Protein AF-A0A7R9Q4S1-F1 (afdb_monomer_lite)

Foldseek 3Di:
DPPDQQPDPPVLLVVLVCCVPPVVVVVGDQFADEDPDPDVNRCVSNVNPVNRYDPDPVCCLVTQDQEDEAPDDCVCCVVCVVVCVVRHHYHYDDD

Structure (mmCIF, N/CA/C/O backbone):
data_AF-A0A7R9Q4S1-F1
#
_entry.id   AF-A0A7R9Q4S1-F1
#
loop_
_atom_site.group_PDB
_atom_site.id
_atom_site.type_symbol
_atom_site.label_atom_id
_atom_site.label_alt_id
_atom_site.label_comp_id
_atom_site.label_asym_id
_atom_site.label_entity_id
_atom_site.label_seq_id
_atom_site.pdbx_PDB_ins_code
_atom_site.Cartn_x
_atom_site.Cartn_y
_atom_site.Cartn_z
_atom_site.occupancy
_atom_site.B_iso_or_equiv
_atom_site.auth_seq_id
_atom_site.auth_comp_id
_atom_site.auth_asym_id
_atom_site.auth_atom_id
_atom_site.pdbx_PDB_model_num
ATOM 1 N N . MET A 1 1 ? 1.946 29.432 4.878 1.00 34.00 1 MET A N 1
ATOM 2 C CA . MET A 1 1 ? 2.824 28.432 5.511 1.00 34.00 1 MET A CA 1
ATOM 3 C C . MET A 1 1 ? 2.518 27.138 4.799 1.00 34.00 1 MET A C 1
ATOM 5 O O . MET A 1 1 ? 1.393 26.669 4.892 1.00 34.00 1 MET A O 1
ATOM 9 N N . ASP A 1 2 ? 3.434 26.720 3.935 1.00 41.38 2 ASP A N 1
ATOM 10 C CA . ASP A 1 2 ? 3.290 25.528 3.107 1.00 41.38 2 ASP A CA 1
ATOM 11 C C . ASP A 1 2 ? 3.531 24.311 4.006 1.00 41.38 2 ASP A C 1
ATOM 13 O O . ASP A 1 2 ? 4.645 24.086 4.481 1.00 41.38 2 ASP A O 1
ATOM 17 N N . ASN A 1 3 ? 2.452 23.623 4.376 1.00 39.97 3 ASN A N 1
ATOM 18 C CA . ASN A 1 3 ? 2.513 22.454 5.244 1.00 39.97 3 ASN A CA 1
ATOM 19 C C . ASN A 1 3 ? 2.959 21.276 4.382 1.00 39.97 3 ASN A C 1
ATOM 21 O O . ASN A 1 3 ? 2.106 20.592 3.828 1.00 39.97 3 ASN A O 1
ATOM 25 N N . GLY A 1 4 ? 4.280 21.108 4.258 1.00 45.09 4 GLY A N 1
ATOM 26 C CA . GLY A 1 4 ? 4.968 20.113 3.433 1.00 45.09 4 GLY A CA 1
ATOM 27 C C . GLY A 1 4 ? 4.210 18.798 3.280 1.00 45.09 4 GLY A C 1
ATOM 28 O O . GLY A 1 4 ? 4.326 17.896 4.111 1.00 45.09 4 GLY A O 1
ATOM 29 N N . VAL A 1 5 ? 3.433 18.707 2.201 1.00 50.28 5 VAL A N 1
ATOM 30 C CA . VAL A 1 5 ? 2.774 17.471 1.794 1.00 50.28 5 VAL A CA 1
ATOM 31 C C . VAL A 1 5 ? 3.850 16.613 1.127 1.00 50.28 5 VAL A C 1
ATOM 33 O O . VAL A 1 5 ? 4.443 17.068 0.147 1.00 50.28 5 VAL A O 1
ATOM 36 N N . PRO A 1 6 ? 4.141 15.404 1.633 1.00 49.53 6 PRO A N 1
ATOM 37 C CA . PRO A 1 6 ? 5.166 14.545 1.052 1.00 49.53 6 PRO A CA 1
ATOM 38 C C . PRO A 1 6 ? 4.797 14.146 -0.383 1.00 49.53 6 PRO A C 1
ATOM 40 O O . PRO A 1 6 ? 3.639 13.816 -0.656 1.00 49.53 6 PRO A O 1
ATOM 43 N N . HIS A 1 7 ? 5.770 14.131 -1.299 1.00 48.91 7 HIS A N 1
ATOM 44 C CA . HIS A 1 7 ? 5.572 13.816 -2.717 1.00 48.91 7 HIS A CA 1
ATOM 45 C C . HIS A 1 7 ? 5.443 12.300 -2.967 1.00 48.91 7 HIS A C 1
ATOM 47 O O . HIS A 1 7 ? 6.228 11.688 -3.695 1.00 48.91 7 HIS A O 1
ATOM 53 N N . SER A 1 8 ? 4.415 11.672 -2.393 1.00 52.41 8 SER A N 1
ATOM 54 C CA . SER A 1 8 ? 3.821 10.475 -3.003 1.00 52.41 8 SER A CA 1
ATOM 55 C C . SER A 1 8 ? 2.808 10.897 -4.080 1.00 52.41 8 SER A C 1
ATOM 57 O O . SER A 1 8 ? 2.443 12.072 -4.157 1.00 52.41 8 SER A O 1
ATOM 59 N N . ALA A 1 9 ? 2.396 9.980 -4.969 1.00 61.38 9 ALA A N 1
ATOM 60 C CA . ALA A 1 9 ? 1.349 10.292 -5.947 1.00 61.38 9 ALA A CA 1
ATOM 61 C C . ALA A 1 9 ? 0.140 10.896 -5.195 1.00 61.38 9 ALA A C 1
ATOM 63 O O . ALA A 1 9 ? -0.266 10.294 -4.195 1.00 61.38 9 ALA A O 1
ATOM 64 N N . PRO A 1 10 ? -0.405 12.059 -5.614 1.00 76.12 10 PRO A N 1
ATOM 65 C CA . PRO A 1 10 ? -1.387 12.815 -4.827 1.00 76.12 10 PRO A CA 1
ATOM 66 C C . PRO A 1 10 ? -2.548 11.953 -4.320 1.00 76.12 10 PRO A C 1
ATOM 68 O O . PRO A 1 10 ? -2.959 12.059 -3.165 1.00 76.12 10 PRO A O 1
ATOM 71 N N . ASP A 1 11 ? -2.996 11.031 -5.170 1.00 85.81 11 ASP A N 1
ATOM 72 C CA . ASP A 1 11 ? -4.107 10.123 -4.910 1.00 85.81 11 ASP A CA 1
ATOM 73 C C . ASP A 1 11 ? -3.768 9.111 -3.800 1.00 85.81 11 ASP A C 1
ATOM 75 O O . ASP A 1 11 ? -4.572 8.876 -2.900 1.00 85.81 11 ASP A O 1
ATOM 79 N N . GLY A 1 12 ? -2.546 8.566 -3.794 1.00 91.06 12 GLY A N 1
ATOM 80 C CA . GLY A 1 12 ? -2.084 7.640 -2.757 1.00 91.06 12 GLY A CA 1
ATOM 81 C C . GLY A 1 12 ? -1.947 8.310 -1.390 1.00 91.06 12 GLY A C 1
ATOM 82 O O . GLY A 1 12 ? -2.412 7.763 -0.389 1.00 91.06 12 GLY A O 1
ATOM 83 N N . GLN A 1 13 ? -1.374 9.518 -1.341 1.00 90.19 13 GLN A N 1
ATOM 84 C CA . GLN A 1 13 ? -1.280 10.289 -0.095 1.00 90.19 13 GLN A CA 1
ATOM 85 C C . GLN A 1 13 ? -2.662 10.602 0.478 1.00 90.19 13 GLN A C 1
ATOM 87 O O . GLN A 1 13 ? -2.886 10.48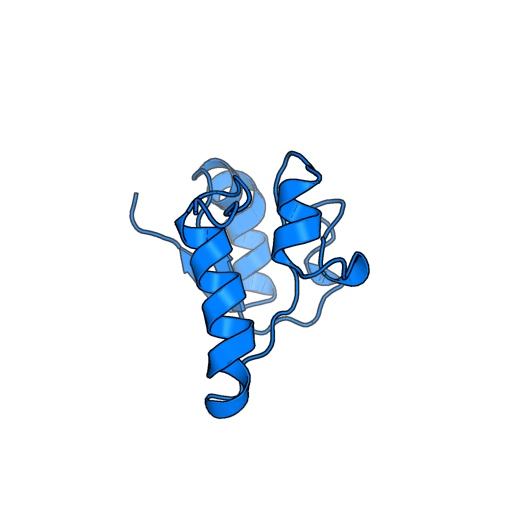0 1.685 1.00 90.19 13 GLN A O 1
ATOM 92 N N . TYR A 1 14 ? -3.578 11.027 -0.394 1.00 92.44 14 TYR A N 1
ATOM 93 C CA . TYR A 1 14 ? -4.944 11.352 -0.021 1.00 92.44 14 TYR A CA 1
ATOM 94 C C . TYR A 1 14 ? -5.660 10.134 0.570 1.00 92.44 14 TYR A C 1
ATOM 96 O O . TYR A 1 14 ? -6.204 10.229 1.670 1.00 92.44 14 TYR A O 1
ATOM 104 N N . LEU A 1 15 ? -5.583 8.974 -0.092 1.00 94.75 15 LEU A N 1
ATOM 105 C CA . LEU A 1 15 ? -6.187 7.736 0.406 1.00 94.75 15 LEU A CA 1
ATOM 106 C C . LEU A 1 15 ? -5.631 7.326 1.770 1.00 94.75 15 LEU A C 1
ATOM 108 O O . LEU A 1 15 ? -6.400 6.984 2.664 1.00 94.75 15 LEU A O 1
ATOM 112 N N . VAL A 1 16 ? -4.312 7.402 1.967 1.00 95.81 16 VAL A N 1
ATOM 113 C CA . VAL A 1 16 ? -3.695 7.121 3.272 1.00 95.81 16 VAL A CA 1
ATOM 114 C C . VAL A 1 16 ? -4.267 8.039 4.355 1.00 95.81 16 VAL A C 1
ATOM 116 O O . VAL A 1 16 ? -4.627 7.567 5.437 1.00 95.81 16 VAL A O 1
ATOM 119 N N . ASN A 1 17 ? -4.397 9.334 4.066 1.00 94.94 17 ASN A N 1
ATOM 120 C CA . ASN A 1 17 ? -4.923 10.312 5.017 1.00 94.94 17 ASN A CA 1
ATOM 121 C C . ASN A 1 17 ? -6.404 10.066 5.340 1.00 94.94 17 ASN A C 1
ATOM 123 O O . ASN A 1 17 ? -6.778 10.071 6.516 1.00 94.94 17 ASN A O 1
ATOM 127 N N . GLU A 1 18 ? -7.234 9.801 4.331 1.00 96.31 18 GLU A N 1
ATOM 128 C CA . GLU A 1 18 ? -8.661 9.514 4.507 1.00 96.31 18 GLU A CA 1
ATOM 129 C C . GLU A 1 18 ? -8.896 8.196 5.248 1.00 96.31 18 GLU A C 1
ATOM 131 O O . GLU A 1 18 ? -9.674 8.151 6.203 1.00 96.31 18 GLU A O 1
ATOM 136 N N . ILE A 1 19 ? -8.171 7.130 4.894 1.00 96.50 19 ILE A N 1
ATOM 137 C CA . ILE A 1 19 ? -8.278 5.833 5.572 1.00 96.50 19 ILE A CA 1
ATOM 138 C C . ILE A 1 19 ? -7.851 5.953 7.036 1.00 96.50 19 ILE A C 1
ATOM 140 O O . ILE A 1 19 ? -8.462 5.325 7.890 1.00 96.50 19 ILE A O 1
ATOM 144 N N . ARG A 1 20 ? -6.840 6.760 7.373 1.00 95.44 20 ARG A N 1
ATOM 145 C CA . ARG A 1 20 ? -6.428 6.937 8.778 1.00 95.44 20 A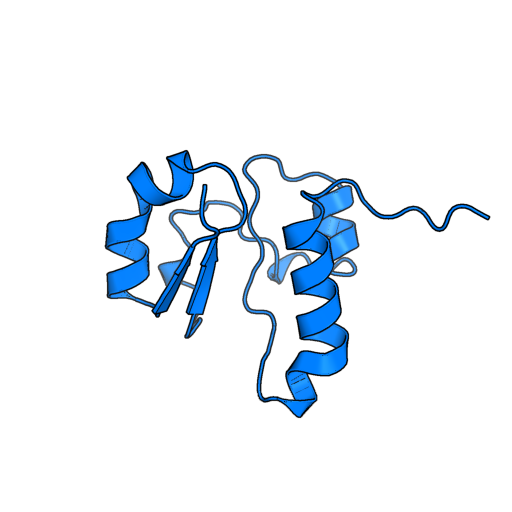RG A CA 1
ATOM 146 C C . ARG A 1 20 ? -7.384 7.831 9.563 1.00 95.44 20 ARG A C 1
ATOM 148 O O . ARG A 1 20 ? -7.655 7.548 10.727 1.00 95.44 20 ARG A O 1
ATOM 155 N N . THR A 1 21 ? -7.899 8.888 8.940 1.00 96.06 21 THR A N 1
ATOM 156 C CA . THR A 1 21 ? -8.747 9.888 9.610 1.00 96.06 21 THR A CA 1
ATOM 157 C C . THR A 1 21 ? -10.195 9.423 9.746 1.00 96.06 21 THR A C 1
ATOM 159 O O . THR A 1 21 ? -10.790 9.506 10.822 1.00 96.06 21 THR A O 1
ATOM 162 N N . ASN A 1 22 ? -10.771 8.937 8.649 1.00 96.94 22 ASN A N 1
ATOM 163 C CA . ASN A 1 22 ? -12.190 8.616 8.532 1.00 96.94 22 ASN A CA 1
ATOM 164 C C . ASN A 1 22 ? -12.443 7.109 8.432 1.00 96.94 22 ASN A C 1
ATOM 166 O O . ASN A 1 22 ? -13.492 6.645 8.880 1.00 96.94 22 ASN A O 1
ATOM 170 N N . GLY A 1 23 ? -11.472 6.338 7.936 1.00 96.94 23 GLY A N 1
ATOM 171 C CA . GLY A 1 23 ? -11.587 4.891 7.764 1.00 96.94 23 GLY A CA 1
ATOM 172 C C . GLY A 1 23 ? -12.044 4.115 9.006 1.00 96.94 23 GLY A C 1
ATOM 173 O O . GLY A 1 23 ? -12.975 3.324 8.859 1.00 96.94 23 GLY A O 1
ATOM 174 N N . PRO A 1 24 ? -11.544 4.368 10.237 1.00 97.06 24 PRO A N 1
ATOM 175 C CA . PRO A 1 24 ? -11.982 3.613 11.413 1.00 97.06 24 PRO A CA 1
ATOM 176 C C . PRO A 1 24 ? -13.486 3.723 11.691 1.00 97.06 24 PRO A C 1
ATOM 178 O O . PRO A 1 24 ? -14.094 2.768 12.166 1.00 97.06 24 PRO A O 1
ATOM 181 N N . LYS A 1 25 ? -14.112 4.861 11.351 1.00 97.62 25 LYS A N 1
ATOM 182 C CA . LYS A 1 25 ? -15.568 5.064 11.488 1.00 97.62 25 LYS A CA 1
ATOM 183 C C . LYS A 1 25 ? -16.369 4.255 10.464 1.00 97.62 25 LYS A C 1
ATOM 185 O O . LYS A 1 25 ? -17.551 4.014 10.672 1.00 97.62 25 LYS A O 1
ATOM 190 N N . LEU A 1 26 ? -15.722 3.864 9.370 1.00 96.81 26 LEU A N 1
ATOM 191 C CA . LEU A 1 26 ? -16.272 3.067 8.277 1.00 96.81 26 LEU A CA 1
ATOM 192 C C . LEU A 1 26 ? -15.841 1.591 8.361 1.00 96.81 26 LEU A C 1
ATOM 194 O O . LEU A 1 26 ? -16.135 0.823 7.454 1.00 96.81 26 LEU A O 1
ATOM 198 N N . GLY A 1 27 ? -15.126 1.193 9.422 1.00 96.81 27 GLY A N 1
ATOM 199 C CA . GLY A 1 27 ? -14.577 -0.160 9.565 1.00 96.81 27 GLY A CA 1
ATOM 200 C C . GLY A 1 27 ? -13.331 -0.434 8.714 1.00 96.81 27 GLY A C 1
ATOM 201 O O . GLY A 1 27 ? -12.927 -1.583 8.586 1.00 96.81 27 GLY A O 1
ATOM 202 N N . LEU A 1 28 ? -12.706 0.601 8.149 1.00 96.81 28 LEU A N 1
ATOM 203 C CA . LEU A 1 28 ? -11.495 0.488 7.339 1.00 96.81 28 LEU A CA 1
ATOM 204 C C . LEU A 1 28 ? -10.236 0.693 8.184 1.00 96.81 28 LEU A C 1
ATOM 206 O O . LEU A 1 28 ? -10.197 1.504 9.113 1.00 96.81 28 LEU A O 1
ATOM 210 N N . LYS A 1 29 ? -9.168 -0.003 7.799 1.00 96.62 29 LYS A N 1
ATOM 211 C CA . LYS A 1 29 ? -7.831 0.142 8.373 1.00 96.62 29 LYS A CA 1
ATOM 212 C C . LYS A 1 29 ? -6.793 0.085 7.260 1.00 96.62 29 LYS A C 1
ATOM 214 O O . LYS A 1 29 ? -6.895 -0.737 6.357 1.00 96.62 29 LYS A O 1
ATOM 219 N N . LEU A 1 30 ? -5.766 0.927 7.354 1.00 97.19 30 LEU A N 1
ATOM 220 C CA . LEU A 1 30 ? -4.633 0.871 6.436 1.00 97.19 30 LEU A CA 1
ATOM 221 C C . LEU A 1 30 ? -3.840 -0.426 6.664 1.00 97.19 30 LEU A C 1
ATOM 223 O O . LEU A 1 30 ? -3.314 -0.641 7.759 1.00 97.19 30 LEU A O 1
ATOM 227 N N . GLY A 1 31 ? -3.780 -1.279 5.640 1.00 96.69 31 GLY A N 1
ATOM 228 C CA . GLY A 1 31 ? -3.029 -2.536 5.664 1.00 96.69 31 GLY A CA 1
ATOM 229 C C . GLY A 1 31 ? -1.547 -2.330 5.364 1.00 96.69 31 GLY A C 1
ATOM 230 O O . GLY A 1 31 ? -0.697 -2.563 6.221 1.00 96.69 31 GLY A O 1
ATOM 231 N N . PHE A 1 32 ? -1.248 -1.846 4.159 1.00 96.81 32 PHE A N 1
ATOM 232 C CA . PHE A 1 32 ? 0.091 -1.444 3.741 1.00 96.81 32 PHE A CA 1
ATOM 233 C C . PHE A 1 32 ? 0.023 -0.364 2.653 1.00 96.81 32 PHE A C 1
ATOM 235 O O . PHE A 1 32 ? -1.023 -0.117 2.057 1.00 96.81 32 PHE A O 1
ATOM 242 N N . VAL A 1 33 ? 1.165 0.257 2.382 1.00 95.81 33 VAL A N 1
ATOM 243 C CA . VAL A 1 33 ? 1.439 1.086 1.213 1.00 95.81 33 VAL A CA 1
ATOM 244 C C . VAL A 1 33 ? 2.635 0.505 0.476 1.00 95.81 33 VAL A C 1
ATOM 246 O O . VAL A 1 33 ? 3.548 -0.065 1.080 1.00 95.81 33 VAL A O 1
ATOM 249 N N . TRP A 1 34 ? 2.660 0.675 -0.837 1.00 94.75 34 TRP A N 1
ATOM 250 C CA . TRP A 1 34 ? 3.808 0.295 -1.639 1.00 94.75 34 TRP A CA 1
ATOM 251 C C . TRP A 1 34 ? 4.068 1.342 -2.715 1.00 94.75 34 TRP A C 1
ATOM 253 O O . TRP A 1 34 ? 3.153 1.855 -3.350 1.00 94.75 34 TRP A O 1
ATOM 263 N N . ASN A 1 35 ? 5.343 1.642 -2.919 1.00 91.06 35 ASN A N 1
ATOM 264 C CA . ASN A 1 35 ? 5.844 2.359 -4.079 1.00 91.06 35 ASN A CA 1
ATOM 265 C C . ASN A 1 35 ? 7.151 1.685 -4.508 1.00 91.06 35 ASN A C 1
ATOM 267 O O . ASN A 1 35 ? 7.860 1.126 -3.663 1.00 91.06 35 ASN A O 1
ATOM 271 N N . ARG A 1 36 ? 7.492 1.761 -5.797 1.00 89.12 36 ARG A N 1
ATOM 272 C CA . ARG A 1 36 ? 8.750 1.224 -6.333 1.00 89.12 36 ARG A CA 1
ATOM 273 C C . ARG A 1 36 ? 9.963 1.849 -5.642 1.00 89.12 36 ARG A C 1
ATOM 275 O O . ARG A 1 36 ? 10.924 1.154 -5.339 1.00 89.12 36 ARG A O 1
ATOM 282 N N . THR A 1 37 ? 9.895 3.150 -5.361 1.00 88.38 37 THR A N 1
ATOM 283 C CA . THR A 1 37 ? 10.931 3.873 -4.615 1.00 88.38 37 THR A CA 1
ATOM 284 C C . THR A 1 37 ? 10.488 4.064 -3.167 1.00 88.38 37 THR A C 1
ATOM 286 O O . THR A 1 37 ? 9.436 4.651 -2.914 1.00 88.38 37 THR A O 1
ATOM 289 N N . LYS A 1 38 ? 11.302 3.610 -2.207 1.00 87.88 38 LYS A N 1
ATOM 290 C CA . LYS A 1 38 ? 11.083 3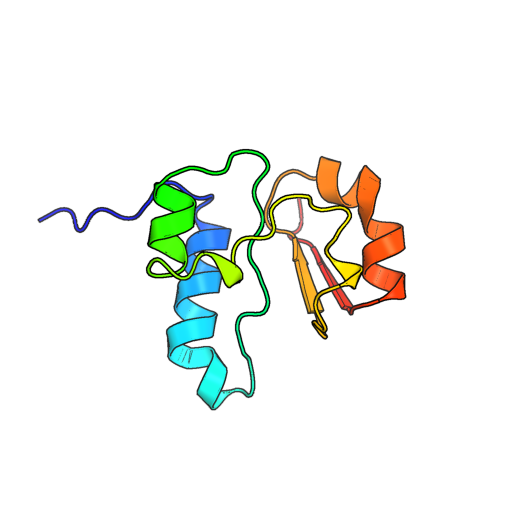.855 -0.773 1.00 87.88 38 LYS A CA 1
ATOM 291 C C . LYS A 1 38 ? 11.695 5.199 -0.385 1.00 87.88 38 LYS A C 1
ATOM 293 O O . LYS A 1 38 ? 12.849 5.264 0.023 1.00 87.88 38 LYS A O 1
ATOM 298 N N . SER A 1 39 ? 10.955 6.279 -0.603 1.00 89.00 39 SER A N 1
ATOM 299 C CA . SER A 1 39 ? 11.389 7.626 -0.224 1.00 89.00 39 SER A CA 1
ATOM 300 C C . SER A 1 39 ? 11.058 7.942 1.237 1.00 89.00 39 SER A C 1
ATOM 302 O O . SER A 1 39 ? 10.158 7.341 1.828 1.00 89.00 39 SER A O 1
ATOM 304 N N . GLU A 1 40 ? 11.733 8.947 1.797 1.00 89.69 40 GLU A N 1
ATOM 305 C CA . GLU A 1 40 ? 11.347 9.542 3.086 1.00 89.69 40 GLU A CA 1
ATOM 306 C C . GLU A 1 40 ? 9.912 10.084 3.052 1.00 89.69 40 GLU A C 1
ATOM 308 O O . GLU A 1 40 ? 9.194 9.999 4.044 1.00 89.69 40 GLU A O 1
ATOM 313 N N . ASP A 1 41 ? 9.440 10.536 1.888 1.00 87.50 41 ASP A N 1
ATOM 314 C CA . ASP A 1 41 ? 8.057 10.981 1.713 1.00 87.50 41 ASP A CA 1
ATOM 315 C C . ASP A 1 41 ? 7.042 9.848 1.904 1.00 87.50 41 ASP A C 1
ATOM 317 O O . ASP A 1 41 ? 6.000 10.042 2.530 1.00 87.50 41 ASP A O 1
ATOM 321 N N . LEU A 1 42 ? 7.352 8.640 1.419 1.00 90.12 42 LEU A N 1
ATOM 322 C CA . LEU A 1 42 ? 6.530 7.454 1.671 1.00 90.12 42 LEU A CA 1
ATOM 323 C C . LEU A 1 42 ? 6.545 7.073 3.157 1.00 90.12 42 LEU A C 1
ATOM 325 O O . LEU A 1 42 ? 5.548 6.602 3.692 1.00 90.12 42 LEU A O 1
ATOM 329 N N . TYR A 1 43 ? 7.670 7.278 3.838 1.00 92.19 43 TYR A N 1
ATOM 330 C CA . TYR A 1 43 ? 7.763 7.045 5.275 1.00 92.19 43 TYR A CA 1
ATOM 331 C C . TYR A 1 43 ? 6.955 8.065 6.084 1.00 92.19 43 TYR A C 1
ATOM 333 O O . TYR A 1 43 ? 6.228 7.694 7.013 1.00 92.19 43 TYR A O 1
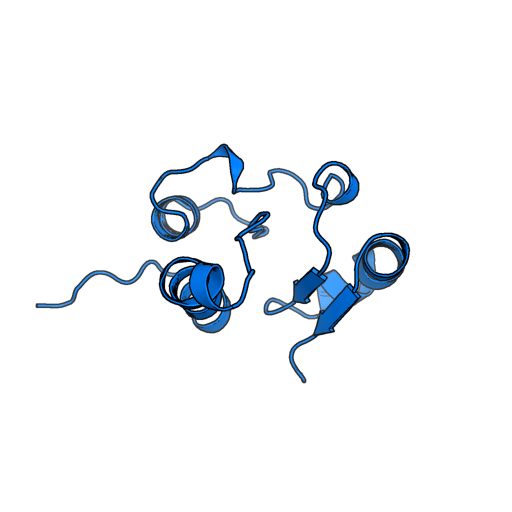ATOM 341 N N . ALA A 1 44 ? 7.010 9.335 5.690 1.00 91.56 44 ALA A N 1
ATOM 342 C CA . ALA A 1 44 ? 6.210 10.401 6.270 1.00 91.56 44 ALA A CA 1
ATOM 343 C C . ALA A 1 44 ? 4.705 10.190 6.031 1.00 91.56 44 ALA A C 1
ATOM 345 O O . ALA A 1 44 ? 3.916 10.415 6.950 1.00 91.56 44 ALA A O 1
ATOM 346 N N . SER A 1 45 ? 4.299 9.692 4.854 1.00 90.31 45 SER A N 1
ATOM 347 C CA . SER A 1 45 ? 2.884 9.475 4.511 1.00 90.31 45 SER A CA 1
ATOM 348 C C . SER A 1 45 ? 2.173 8.530 5.481 1.00 90.31 45 SER A C 1
ATOM 350 O O . SER A 1 45 ? 1.022 8.758 5.855 1.00 90.31 45 SER A O 1
ATOM 352 N N . VAL A 1 46 ? 2.881 7.511 5.969 1.00 93.56 46 VAL A N 1
ATOM 353 C CA . VAL A 1 46 ? 2.375 6.553 6.961 1.00 93.56 46 VAL A CA 1
ATOM 354 C C . VAL A 1 46 ? 2.701 6.950 8.403 1.00 93.56 46 VAL A C 1
ATOM 356 O O . VAL A 1 46 ? 2.549 6.152 9.324 1.00 93.56 46 VAL A O 1
ATOM 359 N N . GLY A 1 47 ? 3.104 8.201 8.652 1.00 91.62 47 GLY A N 1
ATOM 360 C CA . GLY A 1 47 ? 3.412 8.713 9.993 1.00 91.62 47 GLY A CA 1
ATOM 361 C C . GLY A 1 47 ? 4.592 8.007 10.664 1.00 91.62 47 GLY A C 1
ATOM 362 O O . GLY A 1 47 ? 4.577 7.812 11.875 1.00 91.62 47 GLY A O 1
ATOM 363 N N . GLY A 1 48 ? 5.581 7.568 9.882 1.00 92.81 48 GLY A N 1
ATOM 364 C CA . GLY A 1 48 ? 6.773 6.883 10.381 1.00 92.81 48 GLY A CA 1
ATOM 365 C C . GLY A 1 48 ? 6.570 5.404 10.738 1.00 92.81 48 GLY A C 1
ATOM 366 O O . GLY A 1 48 ? 7.447 4.758 11.313 1.00 92.81 48 GLY A O 1
ATOM 367 N N . GLU A 1 49 ? 5.424 4.816 10.407 1.00 94.75 49 GLU A N 1
ATOM 368 C CA . GLU A 1 49 ? 5.134 3.418 10.717 1.00 94.75 49 GLU A CA 1
ATOM 369 C C . GLU A 1 49 ? 5.717 2.476 9.655 1.00 94.75 49 GLU A C 1
ATOM 371 O O . GLU A 1 49 ? 5.002 1.966 8.798 1.00 94.75 49 GLU A O 1
ATOM 376 N N . ARG A 1 50 ? 7.025 2.196 9.737 1.00 91.81 50 ARG A N 1
ATOM 377 C CA . ARG A 1 50 ? 7.777 1.372 8.761 1.00 91.81 50 ARG A CA 1
ATOM 378 C C . ARG A 1 50 ? 7.107 0.042 8.393 1.00 91.81 50 ARG A C 1
ATOM 380 O O . ARG A 1 50 ? 7.162 -0.364 7.244 1.00 91.81 50 ARG A O 1
ATOM 387 N N . ARG A 1 51 ? 6.425 -0.602 9.347 1.00 93.25 51 ARG A N 1
ATOM 388 C CA . ARG A 1 51 ? 5.688 -1.864 9.139 1.00 93.25 51 ARG A CA 1
ATOM 389 C C . ARG A 1 51 ? 4.548 -1.775 8.116 1.00 93.25 51 ARG A C 1
ATOM 391 O O . ARG A 1 51 ? 4.112 -2.807 7.622 1.00 93.25 51 ARG A O 1
ATOM 398 N N . LEU A 1 52 ? 4.047 -0.566 7.850 1.00 95.50 52 LEU A N 1
ATOM 399 C CA . LEU A 1 52 ? 3.018 -0.305 6.846 1.00 95.50 52 LEU A CA 1
ATOM 400 C C . LEU A 1 52 ? 3.613 -0.142 5.448 1.00 95.50 52 LEU A C 1
ATOM 402 O O . LEU A 1 52 ? 2.860 -0.106 4.488 1.00 95.50 52 LEU A O 1
ATOM 406 N N . ILE A 1 53 ? 4.933 -0.033 5.305 1.00 95.62 53 ILE A N 1
ATOM 407 C CA . ILE A 1 53 ? 5.582 0.051 4.000 1.00 95.62 53 ILE A CA 1
ATOM 408 C C . ILE A 1 53 ? 5.975 -1.359 3.601 1.00 95.62 53 ILE A C 1
ATOM 410 O O . ILE A 1 53 ? 6.823 -1.983 4.234 1.00 95.62 53 ILE A O 1
ATOM 414 N N . LEU A 1 54 ? 5.350 -1.860 2.545 1.00 95.25 54 LEU A N 1
ATOM 415 C CA . LEU A 1 54 ? 5.727 -3.135 1.967 1.00 95.25 54 LEU A CA 1
ATOM 416 C C . LEU A 1 54 ? 7.062 -2.957 1.236 1.00 95.25 54 LEU A C 1
ATOM 418 O O . LEU A 1 54 ? 7.158 -2.079 0.377 1.00 95.25 54 LEU A O 1
ATOM 422 N N . ASP A 1 55 ? 8.076 -3.764 1.551 1.00 92.25 55 ASP A N 1
ATOM 423 C CA . ASP A 1 55 ? 9.389 -3.685 0.892 1.00 92.25 55 ASP A CA 1
ATOM 424 C C . ASP A 1 55 ? 9.283 -4.116 -0.578 1.00 92.25 55 ASP A C 1
ATOM 426 O O . ASP A 1 55 ? 9.420 -3.301 -1.494 1.00 92.25 55 ASP A O 1
ATOM 430 N N . GLU A 1 56 ? 8.900 -5.371 -0.799 1.00 94.06 56 GLU A N 1
ATOM 431 C CA . GLU A 1 56 ? 8.733 -5.975 -2.122 1.00 94.06 56 GLU A CA 1
ATOM 432 C C . GLU A 1 56 ? 7.261 -6.249 -2.400 1.00 94.06 56 GLU A C 1
ATOM 434 O O . GLU A 1 56 ? 6.581 -6.870 -1.581 1.00 94.06 56 GLU A O 1
ATOM 439 N N . LEU A 1 57 ? 6.762 -5.822 -3.566 1.00 94.62 57 LEU A N 1
ATOM 440 C CA . LEU A 1 57 ? 5.336 -5.962 -3.882 1.00 94.62 57 LEU A CA 1
ATOM 441 C C . LEU A 1 57 ? 4.905 -7.423 -3.921 1.00 94.62 57 LEU A C 1
ATOM 443 O O . LEU A 1 57 ? 3.795 -7.739 -3.526 1.00 94.62 57 LEU A O 1
ATOM 447 N N . SER A 1 58 ? 5.800 -8.321 -4.332 1.00 95.31 58 SER A N 1
ATOM 448 C CA . SER A 1 58 ? 5.567 -9.765 -4.367 1.00 95.31 58 SER A CA 1
ATOM 449 C C . SER A 1 58 ? 5.266 -10.389 -3.001 1.00 95.31 58 SER A C 1
ATOM 451 O O . SER A 1 58 ? 4.804 -11.522 -2.970 1.00 95.31 58 SER A O 1
ATOM 453 N N . HIS A 1 59 ? 5.501 -9.676 -1.894 1.00 95.44 59 HIS A N 1
ATOM 454 C CA . HIS A 1 59 ? 5.186 -10.118 -0.533 1.00 95.44 59 HIS A CA 1
ATOM 455 C C . HIS A 1 59 ? 3.804 -9.657 -0.039 1.00 95.44 59 HIS A C 1
ATOM 457 O O . HIS A 1 59 ? 3.518 -9.792 1.152 1.00 95.44 59 HIS A O 1
ATOM 463 N N . PHE A 1 60 ? 2.967 -9.072 -0.905 1.00 95.69 60 PHE A N 1
ATOM 464 C CA . PHE A 1 60 ? 1.644 -8.561 -0.526 1.00 95.69 60 PHE A CA 1
ATOM 465 C C . PHE A 1 60 ? 0.754 -9.635 0.123 1.00 95.69 60 PHE A C 1
ATOM 467 O O . PHE A 1 60 ? -0.006 -9.331 1.035 1.00 95.69 60 PHE A O 1
ATOM 474 N N . ASP A 1 61 ? 0.894 -10.892 -0.300 1.00 94.12 61 ASP A N 1
ATOM 475 C CA . ASP A 1 61 ? 0.151 -12.063 0.179 1.00 94.12 61 ASP A CA 1
ATOM 476 C C . ASP A 1 61 ? 0.410 -12.398 1.658 1.00 94.12 61 ASP A C 1
ATOM 478 O O . ASP A 1 61 ? -0.382 -13.084 2.303 1.00 94.12 61 ASP A O 1
ATOM 482 N N . ARG A 1 62 ? 1.498 -11.875 2.232 1.00 93.69 62 ARG A N 1
ATOM 483 C CA . ARG A 1 62 ? 1.819 -12.000 3.662 1.00 93.69 62 ARG A CA 1
ATOM 484 C C . ARG A 1 62 ? 1.012 -11.042 4.537 1.00 93.69 62 ARG A C 1
ATOM 486 O O . ARG A 1 62 ? 1.065 -11.154 5.762 1.00 93.69 62 ARG A O 1
ATOM 493 N N . TYR A 1 63 ? 0.304 -10.093 3.928 1.00 93.06 63 TYR A N 1
ATOM 494 C CA . TYR A 1 63 ? -0.493 -9.088 4.613 1.00 93.06 63 TYR A CA 1
ATOM 495 C C . TYR A 1 63 ? -1.974 -9.409 4.398 1.00 93.06 63 TYR A C 1
ATOM 497 O O . TYR A 1 63 ? -2.442 -9.359 3.262 1.00 93.06 63 TYR A O 1
ATOM 505 N N . PRO A 1 64 ? -2.735 -9.718 5.463 1.00 91.38 64 PRO A N 1
ATOM 506 C CA . PRO A 1 64 ? -4.160 -9.980 5.335 1.00 91.38 64 PRO A CA 1
ATOM 507 C C . PRO A 1 64 ? -4.884 -8.656 5.074 1.00 91.38 64 PRO A C 1
ATOM 509 O O . PRO A 1 64 ? -5.194 -7.914 6.008 1.00 91.38 64 PRO A O 1
ATOM 512 N N . VAL A 1 65 ? -5.092 -8.335 3.799 1.00 96.56 65 VAL A N 1
ATOM 513 C CA . VAL A 1 65 ? -5.892 -7.191 3.360 1.00 96.56 65 VAL A CA 1
ATOM 514 C C . VAL A 1 65 ? -7.078 -7.688 2.551 1.00 96.56 65 VAL A C 1
ATOM 516 O O . VAL A 1 65 ? -6.930 -8.536 1.675 1.00 96.56 65 VAL A O 1
ATOM 519 N N . ASP A 1 66 ? -8.255 -7.144 2.836 1.00 97.06 66 ASP A N 1
ATOM 520 C CA . ASP A 1 66 ? -9.472 -7.507 2.108 1.00 97.06 66 ASP A CA 1
ATOM 521 C C . ASP A 1 66 ? -9.511 -6.850 0.719 1.00 97.06 66 ASP A C 1
ATOM 523 O O . ASP A 1 66 ? -10.118 -7.379 -0.206 1.00 97.06 66 ASP A O 1
ATOM 527 N N . MET A 1 67 ? -8.822 -5.714 0.553 1.00 96.44 67 MET A N 1
ATOM 528 C CA . MET A 1 67 ? -8.808 -4.934 -0.682 1.00 96.44 67 MET A CA 1
ATOM 529 C C . MET A 1 67 ? -7.437 -4.311 -0.957 1.00 96.44 67 MET A C 1
ATOM 531 O O . MET A 1 67 ? -6.787 -3.768 -0.060 1.00 96.44 67 MET A O 1
ATOM 535 N N . ILE A 1 68 ? -7.043 -4.325 -2.228 1.00 96.94 68 ILE A N 1
ATOM 536 C CA . ILE A 1 68 ? -5.907 -3.592 -2.783 1.00 96.94 68 ILE A CA 1
ATOM 537 C C . ILE A 1 68 ? -6.451 -2.477 -3.678 1.00 96.94 68 ILE A C 1
ATOM 539 O O . ILE A 1 68 ? -7.282 -2.716 -4.554 1.00 96.94 68 ILE A O 1
ATOM 543 N N . VAL A 1 69 ? -5.962 -1.255 -3.466 1.00 95.62 69 VAL A N 1
ATOM 544 C CA . VAL A 1 69 ? -6.296 -0.094 -4.299 1.00 95.62 69 VAL A CA 1
ATOM 545 C C . VAL A 1 69 ? -5.063 0.305 -5.099 1.00 95.62 69 VAL A C 1
ATOM 547 O O . VAL A 1 69 ? -4.052 0.727 -4.537 1.00 95.62 69 VAL A O 1
ATOM 550 N N . GLU A 1 70 ? -5.142 0.162 -6.416 1.00 93.19 70 GLU A N 1
ATOM 551 C CA . GLU A 1 70 ? -4.083 0.545 -7.338 1.00 93.19 70 GLU A CA 1
ATOM 552 C C . GLU A 1 70 ? -4.324 1.972 -7.849 1.00 93.19 70 GLU A C 1
ATOM 554 O O . GLU A 1 70 ? -5.321 2.267 -8.507 1.00 93.19 70 GLU A O 1
ATOM 559 N N . VAL A 1 71 ? -3.405 2.869 -7.485 1.00 91.25 71 VAL A N 1
ATOM 560 C CA . VAL A 1 71 ? -3.415 4.306 -7.833 1.00 91.25 71 VAL A CA 1
ATOM 561 C C . VAL A 1 71 ? -2.088 4.762 -8.447 1.00 91.25 71 VAL A C 1
ATOM 563 O O . VAL A 1 71 ? -1.737 5.940 -8.413 1.00 91.25 71 VAL A O 1
ATOM 566 N N . SER A 1 72 ? -1.293 3.810 -8.924 1.00 83.12 72 SER A N 1
ATOM 567 C CA . SER A 1 72 ? 0.053 4.014 -9.437 1.00 83.12 72 SER A CA 1
ATOM 568 C C . SER A 1 72 ? 0.066 3.905 -10.966 1.00 83.12 72 SER A C 1
ATOM 570 O O . SER A 1 72 ? -0.842 4.374 -11.647 1.00 83.12 72 SER A O 1
ATOM 572 N N . HIS A 1 73 ? 1.151 3.368 -11.523 1.00 84.69 73 HIS A N 1
ATOM 573 C CA . HIS A 1 73 ? 1.289 3.187 -12.958 1.00 84.69 73 HIS A CA 1
ATOM 574 C C . HIS A 1 73 ? 0.696 1.825 -13.371 1.00 84.69 73 HIS A C 1
ATOM 576 O O . HIS A 1 73 ? 1.022 0.821 -12.728 1.00 84.69 73 HIS A O 1
ATOM 582 N N . PRO A 1 74 ? -0.035 1.729 -14.502 1.00 85.94 74 PRO A N 1
ATOM 583 C CA . PRO A 1 74 ? -0.698 0.494 -14.951 1.00 85.94 74 PRO A CA 1
ATOM 584 C C . PRO A 1 74 ? 0.189 -0.759 -15.056 1.00 85.94 74 PRO A C 1
ATOM 586 O O . PRO A 1 74 ? -0.315 -1.878 -15.101 1.00 85.94 74 PRO A O 1
ATOM 589 N N . CYS A 1 75 ? 1.521 -0.603 -15.078 1.00 90.88 75 CYS A N 1
ATOM 590 C CA . CYS A 1 75 ? 2.461 -1.727 -15.088 1.00 90.88 75 CYS A CA 1
ATOM 591 C C . CYS A 1 75 ? 2.283 -2.659 -13.885 1.00 90.88 75 CYS A C 1
ATOM 593 O O . CYS A 1 75 ? 2.460 -3.864 -14.034 1.00 90.88 75 CYS A O 1
ATOM 595 N N . VAL A 1 76 ? 1.886 -2.123 -12.726 1.00 91.75 76 VAL A N 1
ATOM 596 C CA . VAL A 1 76 ? 1.625 -2.928 -11.528 1.00 91.75 76 VAL A CA 1
ATOM 597 C C . VAL A 1 76 ? 0.476 -3.907 -11.771 1.00 91.75 76 VAL A C 1
ATOM 599 O O . VAL A 1 76 ? 0.590 -5.082 -11.430 1.00 91.75 76 VAL A O 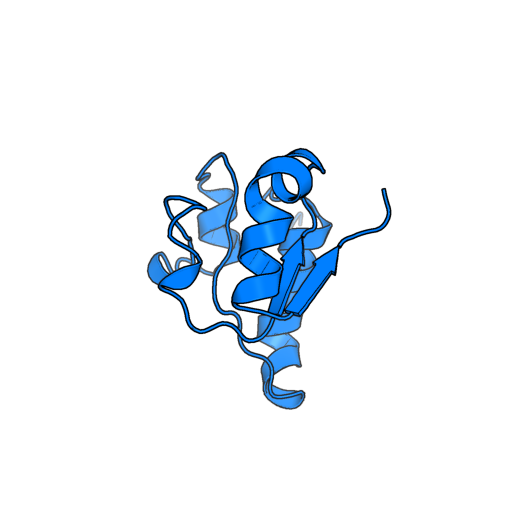1
ATOM 602 N N . ILE A 1 77 ? -0.601 -3.454 -12.419 1.00 93.00 77 ILE A N 1
ATOM 603 C CA . ILE A 1 77 ? -1.748 -4.305 -12.754 1.00 93.00 77 ILE A CA 1
ATOM 604 C C . ILE A 1 77 ? -1.372 -5.371 -13.778 1.00 93.00 77 ILE A C 1
ATOM 606 O O . ILE A 1 77 ? -1.735 -6.533 -13.595 1.00 93.00 77 ILE A O 1
ATOM 610 N N . TYR A 1 78 ? -0.611 -5.013 -14.815 1.00 92.75 78 TYR A N 1
ATOM 611 C CA . TYR A 1 78 ? -0.170 -5.988 -15.816 1.00 92.75 78 TYR A CA 1
ATOM 612 C C . TYR A 1 78 ? 0.683 -7.113 -15.214 1.00 92.75 78 TYR A C 1
ATOM 614 O O . TYR A 1 78 ? 0.582 -8.257 -15.653 1.00 92.75 78 TYR A O 1
ATOM 622 N N . GLU A 1 79 ? 1.496 -6.813 -14.200 1.00 94.62 79 GLU A N 1
ATOM 623 C CA . GLU A 1 79 ? 2.392 -7.792 -13.580 1.00 94.62 79 GLU A CA 1
ATOM 624 C C . GLU A 1 79 ? 1.731 -8.580 -12.433 1.00 94.62 79 GLU A C 1
ATOM 626 O O . GLU A 1 79 ? 1.858 -9.806 -12.360 1.00 94.62 79 GLU A O 1
ATOM 631 N N . PHE A 1 80 ? 0.992 -7.903 -11.550 1.00 95.81 80 PHE A N 1
ATOM 632 C CA . PHE A 1 80 ? 0.492 -8.478 -10.295 1.00 95.81 80 PHE A CA 1
ATOM 633 C C . PHE A 1 80 ? -1.030 -8.586 -10.198 1.00 95.81 80 PHE A C 1
ATOM 635 O O . PHE A 1 80 ? -1.513 -9.285 -9.308 1.00 95.81 80 PHE A O 1
ATOM 642 N N . GLY A 1 81 ? -1.798 -7.976 -11.105 1.00 94.81 81 GLY A N 1
ATOM 643 C CA . GLY A 1 81 ? -3.260 -7.905 -11.003 1.00 94.81 81 GLY A CA 1
ATOM 644 C C . GLY A 1 81 ? -3.927 -9.272 -10.839 1.00 94.81 81 GLY A C 1
ATOM 645 O O .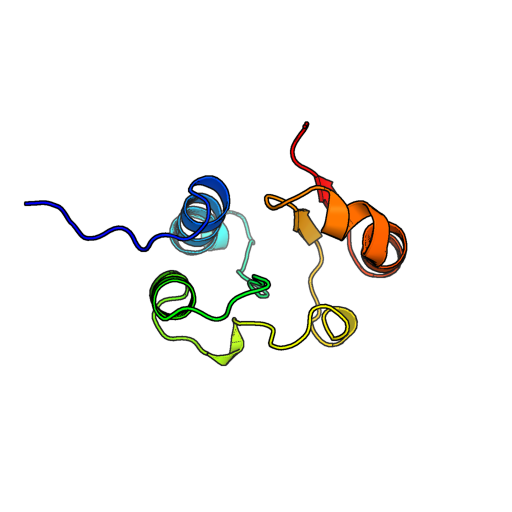 GLY A 1 81 ? -4.778 -9.439 -9.969 1.00 94.81 81 GLY A O 1
ATOM 646 N N . HIS A 1 82 ? -3.468 -10.284 -11.587 1.00 96.31 82 HIS A N 1
ATOM 647 C CA . HIS A 1 82 ? -3.976 -11.656 -11.457 1.00 96.31 82 HIS A CA 1
ATOM 648 C C . HIS A 1 82 ? -3.720 -12.272 -10.072 1.00 96.31 82 HIS A C 1
ATOM 650 O O . HIS A 1 82 ? -4.524 -13.076 -9.615 1.00 96.31 82 HIS A O 1
ATOM 656 N N . LYS A 1 83 ? -2.622 -11.909 -9.397 1.00 96.75 83 LYS A N 1
ATOM 657 C CA . LYS A 1 83 ? -2.307 -12.397 -8.047 1.00 96.75 83 LYS A CA 1
ATOM 658 C C . LYS A 1 83 ? -3.105 -11.646 -6.993 1.00 96.75 83 LYS A C 1
ATOM 660 O O . LYS A 1 83 ? -3.529 -12.259 -6.020 1.00 96.75 83 LYS A O 1
ATOM 665 N N . PHE A 1 84 ? -3.326 -10.345 -7.187 1.00 97.00 84 PHE A N 1
ATOM 666 C CA . PHE A 1 84 ? -4.146 -9.539 -6.284 1.00 97.00 84 PHE A CA 1
ATOM 667 C C . PHE A 1 84 ? -5.560 -10.106 -6.183 1.00 97.00 84 PHE A C 1
ATOM 669 O O . PHE A 1 84 ? -5.970 -10.459 -5.085 1.00 97.00 84 PHE A O 1
ATOM 676 N N . ILE A 1 85 ? -6.236 -10.340 -7.314 1.00 96.44 85 ILE A N 1
ATOM 677 C CA . ILE A 1 85 ? -7.613 -10.874 -7.335 1.00 96.44 85 ILE A CA 1
ATOM 678 C C . ILE A 1 85 ? -7.752 -12.298 -6.772 1.00 96.44 85 ILE A C 1
ATOM 680 O O . ILE A 1 85 ? -8.861 -12.749 -6.506 1.00 96.44 85 ILE A O 1
ATOM 684 N N . GLN A 1 86 ? -6.647 -13.034 -6.613 1.00 96.31 86 GLN A N 1
ATOM 685 C CA . GLN A 1 86 ? -6.651 -14.347 -5.960 1.00 96.31 86 GLN A CA 1
ATOM 686 C C . GLN A 1 86 ? -6.664 -14.253 -4.427 1.00 96.31 86 GLN A C 1
ATOM 688 O O . GLN A 1 86 ? -7.011 -15.236 -3.778 1.00 96.31 86 GLN A O 1
ATOM 693 N N . HIS A 1 87 ? -6.274 -13.108 -3.857 1.00 95.94 87 HIS A N 1
ATOM 694 C CA . HIS A 1 87 ? -6.094 -12.927 -2.411 1.00 95.94 87 HIS A CA 1
ATOM 695 C C . HIS A 1 87 ? -6.985 -11.829 -1.819 1.00 95.94 87 HIS A C 1
ATOM 697 O O . HIS A 1 87 ? -7.338 -11.914 -0.645 1.00 95.94 87 HIS A O 1
ATOM 703 N N . SER A 1 88 ? -7.336 -10.816 -2.612 1.00 96.88 88 SER A N 1
ATOM 704 C CA . SER A 1 88 ? -8.035 -9.609 -2.172 1.00 96.88 88 SER A CA 1
ATOM 705 C C . SER A 1 88 ? -8.902 -9.050 -3.297 1.00 96.88 88 SER A C 1
ATOM 707 O O . SER A 1 88 ? -8.618 -9.258 -4.480 1.00 96.88 88 SER A O 1
ATOM 709 N N . ASP A 1 89 ? -9.910 -8.258 -2.944 1.00 97.25 89 ASP A N 1
ATOM 710 C CA . ASP A 1 89 ? -10.596 -7.421 -3.922 1.00 97.25 89 ASP A CA 1
ATOM 711 C C . ASP A 1 89 ? -9.622 -6.387 -4.506 1.00 97.25 89 ASP A C 1
ATOM 713 O O . ASP A 1 89 ? -8.710 -5.907 -3.829 1.00 97.25 89 ASP A O 1
ATOM 717 N N . LEU A 1 90 ? -9.806 -6.027 -5.775 1.00 96.06 90 LEU A N 1
ATOM 718 C CA . LEU A 1 90 ? -8.920 -5.104 -6.481 1.00 96.06 90 LEU A CA 1
ATOM 719 C C . LEU A 1 90 ? -9.714 -3.921 -7.037 1.00 96.06 90 LEU A C 1
ATOM 721 O O . LEU A 1 90 ? -10.552 -4.085 -7.921 1.00 96.06 90 LEU A O 1
ATOM 725 N N . MET A 1 91 ? -9.402 -2.722 -6.549 1.00 95.12 91 MET A N 1
ATOM 726 C CA . MET A 1 91 ? -9.875 -1.461 -7.114 1.00 95.12 91 MET A CA 1
ATOM 727 C C . MET A 1 91 ? -8.753 -0.838 -7.941 1.00 95.12 91 MET A C 1
ATOM 729 O O . MET A 1 91 ? -7.642 -0.660 -7.446 1.00 95.12 91 MET A O 1
ATOM 733 N N . VAL A 1 92 ? -9.044 -0.490 -9.192 1.00 91.69 92 VAL A N 1
ATOM 734 C CA . VAL A 1 92 ? -8.081 0.121 -10.117 1.00 91.69 92 VAL A CA 1
ATOM 735 C C . VAL A 1 92 ? -8.600 1.495 -10.515 1.00 91.69 92 VAL A C 1
ATOM 737 O O . VAL A 1 92 ? -9.782 1.642 -10.831 1.00 91.69 92 VAL A O 1
ATOM 740 N N . ARG A 1 93 ? -7.732 2.507 -10.476 1.00 84.75 93 ARG A N 1
ATOM 741 C CA . ARG A 1 93 ? -8.039 3.834 -11.016 1.00 84.75 93 ARG A CA 1
ATOM 742 C C . ARG A 1 93 ? -8.180 3.742 -12.537 1.00 84.75 93 ARG A C 1
ATOM 744 O O . ARG A 1 93 ? -7.304 3.189 -13.196 1.00 84.75 93 ARG A O 1
ATOM 751 N N . ASP A 1 94 ? -9.260 4.297 -13.081 1.00 73.00 94 ASP A N 1
ATOM 752 C CA . ASP A 1 94 ? -9.437 4.383 -14.534 1.00 73.00 94 ASP A CA 1
ATOM 753 C C . ASP A 1 94 ? -8.295 5.221 -15.145 1.00 73.00 94 ASP A C 1
ATOM 755 O O . ASP A 1 94 ? -7.903 6.250 -14.575 1.00 73.00 94 ASP A O 1
ATOM 759 N N . ILE A 1 95 ? -7.707 4.720 -16.234 1.00 57.50 95 ILE A N 1
ATOM 760 C CA . ILE A 1 95 ? -6.455 5.221 -16.833 1.00 57.50 95 ILE A CA 1
ATOM 761 C C . ILE A 1 95 ? -6.764 6.254 -17.913 1.00 57.50 95 ILE A C 1
ATOM 763 O O . ILE A 1 95 ? -7.576 5.936 -18.808 1.00 57.50 95 ILE A O 1
#

Sequence (95 aa):
MDNGVPHSAPDGQYLVNEIRTNGPKLGLKLGFVWNRTKSEDLYASVGGERRLILDELSHFDRYPVDMIVEVSHPCVIYEFGHKFIQHSDLMVRDI

Organism: NCBI:txid1979941

Radius of gyration: 13.26 Å; chains: 1; bounding box: 28×43×28 Å

Secondary structure (DSSP, 8-state):
-------S-HHHHHHHHHHHHTGGGGT-----B--SS--HHHHHHTTT-GGGB-SSGGGGGGS--SEEEE-S-THHHHHHHHHHHHHSEEEE---

pLDDT: mean 88.43, std 14.69, range [34.0, 97.62]